Protein AF-A0A3E0KB34-F1 (afdb_monomer_lite)

Foldseek 3Di:
DPVVVVVVLLVLLVVLLVVVVVCCVPPVQDPLNSLVCVLVQVVHDDALSSSLSNLVVVLVVQLVVLVVCVVVPVVSVVVSVVSNVVSVVVSVVSSVVRRDDD

Sequence (102 aa):
MPAEHEAEREDAARRLLALYWEQFAEEQVSLEEFVRRAAAGRYGSCSPPELKAFLEAVEHNILANIETMAATNPDLAPLAEERAAETQEMIADLIARYATQA

Secondary structure (DSSP, 8-state):
--HHHHHHHHHHHHHHHHHHHHHHHHH---HHHHHHHHHTTBTB---HHHHHHHHHHHHHHHHHHHHHHHHH-TTTGGGHHHHHHHHHHHHHHHHHHHS---

Structure (mmCIF, N/CA/C/O backbone):
data_AF-A0A3E0KB34-F1
#
_entry.id   AF-A0A3E0KB34-F1
#
loop_
_atom_site.group_PDB
_atom_site.id
_atom_site.type_symbol
_atom_site.label_atom_id
_atom_site.label_alt_id
_atom_site.label_comp_id
_atom_site.label_asym_id
_atom_site.label_entity_id
_atom_site.label_seq_id
_atom_site.pdbx_PDB_ins_code
_atom_site.Cartn_x
_atom_site.Cartn_y
_atom_site.Cartn_z
_atom_site.occupancy
_atom_site.B_iso_or_equiv
_atom_site.auth_seq_id
_atom_site.auth_comp_id
_atom_site.auth_asym_id
_atom_site.auth_atom_id
_atom_site.pdbx_PDB_model_num
ATOM 1 N N . MET A 1 1 ? 7.612 3.086 27.485 1.00 51.59 1 MET A N 1
ATOM 2 C CA . MET A 1 1 ? 8.040 1.853 26.802 1.00 51.59 1 MET A CA 1
ATOM 3 C C . MET A 1 1 ? 7.697 1.996 25.320 1.00 51.59 1 MET A C 1
ATOM 5 O O . MET A 1 1 ? 6.531 1.869 24.986 1.00 51.59 1 MET A O 1
ATOM 9 N N . PRO A 1 2 ? 8.636 2.413 24.452 1.00 62.88 2 PRO A N 1
ATOM 10 C CA . PRO A 1 2 ? 8.351 2.644 23.027 1.00 62.88 2 PRO A CA 1
ATOM 11 C C . PRO A 1 2 ? 8.431 1.379 22.148 1.00 62.88 2 PRO A C 1
ATOM 13 O O . PRO A 1 2 ? 7.734 1.316 21.143 1.00 62.88 2 PRO A O 1
ATOM 16 N N . ALA A 1 3 ? 9.223 0.372 22.540 1.00 65.56 3 ALA A N 1
ATOM 17 C CA . ALA A 1 3 ? 9.495 -0.816 21.719 1.00 65.56 3 ALA A CA 1
ATOM 18 C C . ALA A 1 3 ? 8.326 -1.820 21.642 1.00 65.56 3 ALA A C 1
ATOM 20 O O . ALA A 1 3 ? 8.130 -2.451 20.609 1.00 65.56 3 ALA A O 1
ATOM 21 N N . GLU A 1 4 ? 7.528 -1.957 22.707 1.00 63.56 4 GLU A N 1
ATOM 22 C CA . GLU A 1 4 ? 6.390 -2.895 22.746 1.00 63.56 4 GLU A CA 1
ATOM 23 C C . GLU A 1 4 ? 5.307 -2.483 21.742 1.00 63.56 4 GLU A C 1
ATOM 25 O O . GLU A 1 4 ? 4.906 -3.278 20.899 1.00 63.56 4 GLU A O 1
ATOM 30 N N . HIS A 1 5 ? 4.959 -1.193 21.721 1.00 71.62 5 HIS A N 1
ATOM 31 C CA . HIS A 1 5 ? 3.991 -0.656 20.766 1.00 71.62 5 HIS A CA 1
ATOM 32 C C . HIS A 1 5 ? 4.472 -0.734 19.311 1.00 71.62 5 HIS A C 1
ATOM 34 O O . HIS A 1 5 ? 3.667 -0.603 18.397 1.00 71.62 5 HIS A O 1
ATOM 40 N N . GLU A 1 6 ? 5.779 -0.837 19.065 1.00 71.75 6 GLU A N 1
ATOM 41 C CA . GLU A 1 6 ? 6.344 -0.936 17.716 1.00 71.75 6 GLU A CA 1
ATOM 42 C C . GLU A 1 6 ? 6.267 -2.361 17.177 1.00 71.75 6 GLU A C 1
ATOM 44 O O . GLU A 1 6 ? 5.789 -2.552 16.061 1.00 71.75 6 GLU A O 1
ATOM 49 N N . ALA A 1 7 ? 6.598 -3.351 18.007 1.00 75.62 7 ALA A N 1
ATOM 50 C CA . ALA A 1 7 ? 6.405 -4.759 17.676 1.00 75.62 7 ALA A CA 1
ATOM 51 C C . ALA A 1 7 ? 4.923 -5.096 17.432 1.00 75.62 7 ALA A C 1
ATOM 53 O O . ALA A 1 7 ? 4.593 -5.752 16.447 1.00 75.62 7 ALA A O 1
ATOM 54 N N . GLU A 1 8 ? 4.014 -4.581 18.268 1.00 76.50 8 GLU A N 1
ATOM 55 C CA . GLU A 1 8 ? 2.568 -4.771 18.085 1.00 76.50 8 GLU A CA 1
ATOM 56 C C . GLU A 1 8 ? 2.070 -4.183 16.755 1.00 76.50 8 GLU A C 1
ATOM 58 O O . GLU A 1 8 ? 1.260 -4.805 16.065 1.00 76.50 8 GLU A O 1
ATOM 63 N N . ARG A 1 9 ? 2.599 -3.018 16.349 1.00 80.25 9 ARG A N 1
ATOM 64 C CA . ARG A 1 9 ? 2.276 -2.406 15.050 1.00 80.25 9 ARG A CA 1
ATOM 65 C C . ARG A 1 9 ? 2.790 -3.232 13.879 1.00 80.25 9 ARG A C 1
ATOM 67 O O . ARG A 1 9 ? 2.068 -3.389 12.897 1.00 80.25 9 ARG A O 1
ATOM 74 N N . GLU A 1 10 ? 4.014 -3.747 13.963 1.00 79.56 10 GLU A N 1
ATOM 75 C CA . GLU A 1 10 ? 4.559 -4.625 12.925 1.00 79.56 10 GLU A CA 1
ATOM 76 C C . GLU A 1 10 ? 3.726 -5.899 12.773 1.00 79.56 10 GLU A C 1
ATOM 78 O O . GLU A 1 10 ? 3.421 -6.310 11.652 1.00 79.56 10 GLU A O 1
ATOM 83 N N . ASP A 1 11 ? 3.310 -6.507 13.882 1.00 85.69 11 ASP A N 1
ATOM 84 C CA . ASP A 1 11 ? 2.4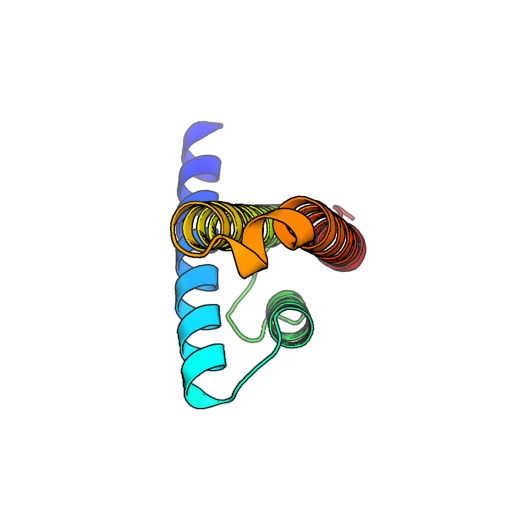83 -7.710 13.856 1.00 85.69 11 ASP A CA 1
ATOM 85 C C . ASP A 1 11 ? 1.078 -7.426 13.306 1.00 85.69 11 ASP A C 1
ATOM 87 O O . ASP A 1 11 ? 0.555 -8.207 12.503 1.00 85.69 11 ASP A O 1
ATOM 91 N N . ALA A 1 12 ? 0.483 -6.279 13.646 1.00 86.00 12 ALA A N 1
ATOM 92 C CA . ALA A 1 12 ? -0.778 -5.832 13.059 1.00 86.00 12 ALA A CA 1
ATOM 93 C C . ALA A 1 12 ? -0.657 -5.586 11.545 1.00 86.00 12 ALA A C 1
ATOM 95 O O . ALA A 1 12 ? -1.518 -6.031 10.780 1.00 86.00 12 ALA A O 1
ATOM 96 N N . ALA A 1 13 ? 0.425 -4.944 11.097 1.00 87.12 13 ALA A N 1
ATOM 97 C CA . ALA A 1 13 ? 0.695 -4.715 9.681 1.00 87.12 13 ALA A CA 1
ATOM 98 C C . ALA A 1 13 ? 0.889 -6.035 8.918 1.00 87.12 13 ALA A C 1
ATOM 100 O O . ALA A 1 13 ? 0.289 -6.223 7.859 1.00 87.12 13 ALA A O 1
ATOM 101 N N . ARG A 1 14 ? 1.643 -6.993 9.479 1.00 89.88 14 ARG A N 1
ATOM 102 C CA . ARG A 1 14 ? 1.804 -8.344 8.907 1.00 89.88 14 ARG A CA 1
ATOM 103 C C . ARG A 1 14 ? 0.469 -9.077 8.796 1.00 89.88 14 ARG A C 1
ATOM 105 O O . ARG A 1 14 ? 0.200 -9.699 7.769 1.00 89.88 14 ARG A O 1
ATOM 112 N N . ARG A 1 15 ? -0.385 -8.984 9.821 1.00 93.62 15 ARG A N 1
ATOM 113 C CA . ARG A 1 15 ? -1.731 -9.576 9.800 1.00 93.62 15 ARG A CA 1
ATOM 114 C C . ARG A 1 15 ? -2.591 -8.973 8.690 1.00 93.62 15 ARG A C 1
ATOM 116 O O . ARG A 1 15 ? -3.216 -9.718 7.940 1.00 93.62 15 ARG A O 1
ATOM 123 N N . LEU A 1 16 ? -2.628 -7.644 8.579 1.00 93.56 16 LEU A N 1
ATOM 124 C CA . LEU A 1 16 ? -3.381 -6.952 7.528 1.00 93.56 16 LEU A CA 1
ATOM 125 C C . LEU A 1 16 ? -2.862 -7.306 6.132 1.00 93.56 16 LEU A C 1
ATOM 127 O O . LEU A 1 16 ? -3.662 -7.528 5.229 1.00 93.56 16 LEU A O 1
ATOM 131 N N . LEU A 1 17 ? -1.544 -7.434 5.977 1.00 93.25 17 LEU A N 1
ATOM 132 C CA . LEU A 1 17 ? -0.917 -7.851 4.727 1.00 93.25 17 LEU A CA 1
ATOM 133 C C . LEU A 1 17 ? -1.339 -9.261 4.307 1.00 93.25 17 LEU A C 1
ATOM 135 O O . LEU A 1 17 ? -1.714 -9.465 3.156 1.00 93.25 17 LEU A O 1
ATOM 139 N N . ALA A 1 18 ? -1.334 -10.216 5.239 1.00 93.94 18 ALA A N 1
ATOM 140 C CA . ALA A 1 18 ? -1.789 -11.576 4.966 1.00 93.94 18 ALA A CA 1
ATOM 141 C C . ALA A 1 18 ? -3.266 -11.612 4.529 1.00 93.94 18 ALA A C 1
ATOM 143 O O . ALA A 1 18 ? -3.589 -12.221 3.511 1.00 93.94 18 ALA A O 1
ATOM 144 N N . LEU A 1 19 ? -4.139 -10.900 5.252 1.00 94.75 19 LEU A N 1
ATOM 145 C CA . LEU A 1 19 ? -5.567 -10.808 4.930 1.00 94.75 19 LEU A CA 1
ATOM 146 C C . LEU A 1 19 ? -5.820 -10.138 3.578 1.00 94.75 19 LEU A C 1
ATOM 148 O O . LEU A 1 19 ? -6.712 -10.549 2.839 1.00 94.75 19 LEU A O 1
ATOM 152 N N . TYR A 1 20 ? -5.049 -9.100 3.250 1.00 95.12 20 TYR A N 1
ATOM 153 C CA . TYR A 1 20 ? -5.169 -8.428 1.964 1.00 95.12 20 TYR A CA 1
ATOM 154 C C . TYR A 1 20 ? -4.841 -9.379 0.813 1.00 95.12 20 TYR A C 1
ATOM 156 O O . TYR A 1 20 ? -5.612 -9.456 -0.141 1.00 95.12 20 TYR A O 1
ATOM 164 N N . TRP A 1 21 ? -3.755 -10.149 0.913 1.00 91.81 21 TRP A N 1
ATOM 165 C CA . TRP A 1 21 ? -3.388 -11.098 -0.139 1.00 91.81 21 TRP A CA 1
ATOM 166 C C . TRP A 1 21 ? -4.378 -12.247 -0.299 1.00 91.81 21 TRP A C 1
ATOM 168 O O . TRP A 1 21 ? -4.663 -12.634 -1.429 1.00 91.81 21 TRP A O 1
ATOM 178 N N . GLU A 1 22 ? -4.944 -12.745 0.798 1.00 93.50 22 GLU A N 1
ATOM 179 C CA . GLU A 1 22 ? -6.025 -13.733 0.765 1.00 93.50 22 GLU A CA 1
ATOM 180 C C . GLU A 1 22 ? -7.255 -13.182 0.024 1.00 93.50 22 GLU A C 1
ATOM 182 O O . GLU A 1 22 ? -7.714 -13.761 -0.957 1.00 93.50 22 GLU A O 1
ATOM 187 N N . GLN A 1 23 ? -7.728 -11.996 0.410 1.00 92.25 23 GLN A N 1
ATOM 188 C CA . GLN A 1 23 ? -8.893 -11.348 -0.203 1.00 92.25 23 GLN A CA 1
ATOM 189 C C . GLN A 1 23 ? -8.655 -10.940 -1.664 1.00 92.25 23 GLN A C 1
ATOM 191 O O . GLN A 1 23 ? -9.571 -10.983 -2.488 1.00 92.25 23 GLN A O 1
ATOM 196 N N . PHE A 1 24 ? -7.430 -10.550 -2.009 1.00 91.19 24 PHE A N 1
ATOM 197 C CA . PHE A 1 24 ? -7.053 -10.280 -3.391 1.00 91.19 24 PHE A CA 1
ATOM 198 C C . PHE A 1 24 ? -7.076 -11.563 -4.233 1.00 91.19 24 PHE A C 1
ATOM 200 O O . PHE A 1 24 ? -7.602 -11.555 -5.345 1.00 91.19 24 PHE A O 1
ATOM 207 N N . ALA A 1 25 ? -6.554 -12.673 -3.703 1.00 89.50 25 ALA A N 1
ATOM 208 C CA . ALA A 1 25 ? -6.520 -13.952 -4.406 1.00 89.50 25 ALA A CA 1
ATOM 209 C C . ALA A 1 25 ? -7.918 -14.565 -4.598 1.00 89.50 25 ALA A C 1
ATOM 211 O O . ALA A 1 25 ? -8.198 -15.118 -5.662 1.00 89.50 25 ALA A O 1
ATOM 212 N N . GLU A 1 26 ? -8.790 -14.467 -3.594 1.00 91.38 26 GLU A N 1
ATOM 213 C CA . GLU A 1 26 ? -10.119 -15.089 -3.624 1.00 91.38 26 GLU A CA 1
ATOM 214 C C . GLU A 1 26 ? -11.181 -14.220 -4.305 1.00 91.38 26 GLU A C 1
ATOM 216 O O . GLU A 1 26 ? -11.989 -14.713 -5.092 1.00 91.38 26 GLU A O 1
ATOM 221 N N . GLU A 1 27 ? -11.184 -12.920 -4.012 1.00 88.12 27 GLU A N 1
ATOM 222 C CA . GLU A 1 27 ? -12.287 -12.013 -4.345 1.00 88.12 27 GLU A CA 1
ATOM 223 C C . GLU A 1 27 ? -11.851 -10.834 -5.235 1.00 88.12 27 GLU A C 1
ATOM 225 O O . GLU A 1 27 ? -12.679 -9.989 -5.575 1.00 88.12 27 GLU A O 1
ATOM 230 N N . GLN A 1 28 ? -10.569 -10.754 -5.621 1.00 90.81 28 GLN A N 1
ATOM 231 C CA . GLN A 1 28 ? -9.986 -9.625 -6.368 1.00 90.81 28 GLN A CA 1
ATOM 232 C C . GLN A 1 28 ? -10.265 -8.263 -5.714 1.00 90.81 28 GLN A C 1
ATOM 234 O O . GLN A 1 28 ? -10.451 -7.247 -6.388 1.00 90.81 28 GLN A O 1
ATOM 239 N N . VAL A 1 29 ? -10.308 -8.230 -4.379 1.00 91.44 29 VAL A N 1
ATOM 240 C CA . VAL A 1 29 ? -10.533 -6.994 -3.624 1.00 91.44 29 VAL A CA 1
ATOM 241 C C . VAL A 1 29 ? -9.372 -6.030 -3.869 1.00 91.44 29 VAL A C 1
ATOM 243 O O . VAL A 1 29 ? -8.214 -6.375 -3.649 1.00 91.44 29 VAL A O 1
ATOM 246 N N . SER A 1 30 ? -9.681 -4.804 -4.301 1.00 94.44 30 SER A N 1
ATOM 247 C CA . SER A 1 30 ? -8.670 -3.760 -4.485 1.00 94.44 30 SER A CA 1
ATOM 248 C C . SER A 1 30 ? -8.094 -3.289 -3.148 1.00 94.44 30 SER A C 1
ATOM 250 O O . SER A 1 30 ? -8.763 -3.352 -2.111 1.00 94.44 30 SER A O 1
ATOM 252 N N . LEU A 1 31 ? -6.871 -2.749 -3.173 1.00 95.31 31 LEU A N 1
ATOM 253 C CA . LEU A 1 31 ? -6.234 -2.189 -1.980 1.00 95.31 31 LEU A CA 1
ATOM 254 C C . LEU A 1 31 ? -7.104 -1.112 -1.316 1.00 95.31 31 LEU A C 1
ATOM 256 O O . LEU A 1 31 ? -7.289 -1.139 -0.103 1.00 95.31 31 LEU A O 1
ATOM 260 N N . GLU A 1 32 ? -7.689 -0.204 -2.101 1.00 95.19 32 GLU A N 1
ATOM 261 C CA . GLU A 1 32 ? -8.571 0.844 -1.575 1.00 95.19 32 GLU A CA 1
ATOM 262 C C . GLU A 1 32 ? -9.793 0.259 -0.854 1.00 95.19 32 GLU A C 1
ATOM 264 O O . GLU A 1 32 ? -10.113 0.667 0.264 1.00 95.19 32 GLU A O 1
ATOM 269 N N . GLU A 1 33 ? -10.463 -0.725 -1.459 1.00 95.38 33 GLU A N 1
ATOM 270 C CA . GLU A 1 33 ? -11.635 -1.361 -0.856 1.00 95.38 33 GLU A CA 1
ATOM 271 C C . GLU A 1 33 ? -11.259 -2.121 0.421 1.00 95.38 33 GLU A C 1
ATOM 273 O O . GLU A 1 33 ? -11.988 -2.070 1.417 1.00 95.38 33 GLU A O 1
ATOM 278 N N . PHE A 1 34 ? -10.102 -2.786 0.428 1.00 96.38 34 PHE A N 1
ATOM 279 C CA . PHE A 1 34 ? -9.581 -3.450 1.616 1.00 96.38 34 PHE A CA 1
ATOM 280 C C . PHE A 1 34 ? -9.311 -2.451 2.747 1.00 96.38 34 PHE A C 1
ATOM 282 O O . PHE A 1 34 ? -9.798 -2.646 3.862 1.00 96.38 34 PHE A O 1
ATOM 289 N N . VAL A 1 35 ? -8.598 -1.358 2.464 1.00 95.19 35 VAL A N 1
ATOM 290 C CA . VAL A 1 35 ? -8.252 -0.320 3.450 1.00 95.19 35 VAL A CA 1
ATOM 291 C C . VAL A 1 35 ? -9.509 0.341 4.001 1.00 95.19 35 VAL A C 1
ATOM 293 O O . VAL A 1 35 ? -9.642 0.490 5.213 1.00 95.19 35 VAL A O 1
ATOM 296 N N . ARG A 1 36 ? -10.483 0.655 3.142 1.00 94.75 36 ARG A N 1
ATOM 297 C CA . ARG A 1 36 ? -11.782 1.198 3.558 1.00 94.75 36 ARG A CA 1
ATOM 298 C C . ARG A 1 36 ? -12.506 0.257 4.526 1.00 94.75 36 ARG A C 1
ATOM 300 O O . ARG A 1 36 ? -13.063 0.707 5.526 1.00 94.75 36 ARG A O 1
ATOM 307 N N . ARG A 1 37 ? -12.499 -1.055 4.256 1.00 94.62 37 ARG A N 1
ATOM 308 C CA . ARG A 1 37 ? -13.073 -2.080 5.149 1.00 94.62 37 ARG A CA 1
ATOM 309 C C . ARG A 1 37 ? -12.299 -2.192 6.466 1.00 94.62 37 ARG A C 1
ATOM 311 O O . ARG A 1 37 ? -12.926 -2.323 7.517 1.00 94.62 37 ARG A O 1
ATOM 318 N N . ALA A 1 38 ? -10.970 -2.134 6.415 1.00 93.81 38 ALA A N 1
ATOM 319 C CA . ALA A 1 38 ? -10.104 -2.199 7.588 1.00 93.81 38 ALA A CA 1
ATOM 320 C C . ALA A 1 38 ? -10.295 -0.979 8.503 1.00 93.81 38 ALA A C 1
ATOM 322 O O . ALA A 1 38 ? -10.512 -1.146 9.700 1.00 93.81 38 ALA A O 1
ATOM 323 N N . ALA A 1 39 ? -10.337 0.229 7.935 1.00 91.75 39 ALA A N 1
ATOM 324 C CA . ALA A 1 39 ? -10.631 1.469 8.654 1.00 91.75 39 ALA A CA 1
ATOM 325 C C . ALA A 1 39 ? -12.040 1.473 9.276 1.00 91.75 39 ALA A C 1
ATOM 327 O O . ALA A 1 39 ? -12.253 2.049 10.338 1.00 91.75 39 ALA A O 1
ATOM 328 N N . ALA A 1 40 ? -13.000 0.777 8.656 1.00 92.12 40 ALA A N 1
ATOM 329 C CA . ALA A 1 40 ? -14.335 0.558 9.214 1.00 92.12 40 ALA A CA 1
ATOM 330 C C . ALA A 1 40 ? -14.394 -0.556 10.286 1.00 92.12 40 ALA A C 1
ATOM 332 O O . ALA A 1 40 ? -15.477 -0.875 10.775 1.00 92.12 40 ALA A O 1
ATOM 333 N N . GLY A 1 41 ? -13.262 -1.174 10.639 1.00 90.88 41 GLY A N 1
ATOM 334 C CA . GLY A 1 41 ? -13.167 -2.195 11.685 1.00 90.88 41 GLY A CA 1
ATOM 335 C C . GLY A 1 41 ? -13.591 -3.606 11.264 1.00 90.88 41 GLY A C 1
ATOM 336 O O . GLY A 1 41 ? -13.760 -4.469 12.125 1.00 90.88 41 GLY A O 1
ATOM 337 N N . ARG A 1 42 ? -13.754 -3.885 9.959 1.00 91.56 42 ARG A N 1
ATOM 338 C CA . ARG A 1 42 ? -14.202 -5.207 9.462 1.00 91.56 42 ARG A CA 1
ATOM 339 C C . ARG A 1 42 ? -13.283 -6.356 9.886 1.00 91.56 42 ARG A C 1
ATOM 341 O O . ARG A 1 42 ? -13.754 -7.475 10.055 1.00 91.56 42 ARG A O 1
ATOM 348 N N . TYR A 1 43 ? -11.994 -6.076 10.056 1.00 87.94 43 TYR A N 1
ATOM 349 C CA . TYR A 1 43 ? -10.963 -7.060 10.407 1.00 87.94 43 TYR A CA 1
ATOM 350 C C . TYR A 1 43 ? -10.468 -6.897 11.854 1.00 87.94 43 TYR A C 1
ATOM 352 O O . TYR A 1 43 ? -9.365 -7.323 12.196 1.00 87.94 43 TYR A O 1
ATOM 360 N N . GLY A 1 44 ? -11.286 -6.264 12.701 1.00 86.38 44 GLY A N 1
ATOM 361 C CA . GLY A 1 44 ? -10.916 -5.830 14.046 1.00 86.38 44 GLY A CA 1
ATOM 362 C C . GLY A 1 44 ? -10.449 -4.375 14.080 1.00 86.38 44 GLY A C 1
ATOM 363 O O . GLY A 1 44 ? -10.264 -3.736 13.043 1.00 86.38 44 GLY A O 1
ATOM 364 N N . SER A 1 45 ? -10.279 -3.840 15.290 1.00 84.12 45 SER A N 1
ATOM 365 C CA . SER A 1 45 ? -9.782 -2.478 15.492 1.00 84.12 45 SER A CA 1
ATOM 366 C C . SER A 1 45 ? -8.388 -2.332 14.885 1.00 84.12 45 SER A C 1
ATOM 368 O O . SER A 1 45 ? -7.494 -3.116 15.199 1.00 84.12 45 SER A O 1
ATOM 370 N N . CYS A 1 46 ? -8.224 -1.336 14.020 1.00 86.81 46 CYS A N 1
ATOM 371 C CA . CYS A 1 46 ? -6.947 -0.951 13.433 1.00 86.81 46 CYS A CA 1
ATOM 372 C C . CYS A 1 46 ? -6.766 0.544 13.667 1.00 86.81 46 CYS A C 1
ATOM 374 O O . CYS A 1 46 ? -7.618 1.356 13.305 1.00 86.81 46 CYS A O 1
ATOM 376 N N . SER A 1 47 ? -5.671 0.901 14.314 1.00 90.31 47 SER A N 1
ATOM 377 C CA . SER A 1 47 ? -5.277 2.280 14.534 1.00 90.31 47 SER A CA 1
ATOM 378 C C . SER A 1 47 ? -4.690 2.887 13.250 1.00 90.31 47 SER A C 1
ATOM 380 O O . SER A 1 47 ? -4.152 2.161 12.407 1.00 90.31 47 SER A O 1
ATOM 382 N N . PRO A 1 48 ? -4.732 4.223 13.092 1.00 91.56 48 PRO A N 1
ATOM 383 C CA . PRO A 1 48 ? -4.113 4.888 11.946 1.00 91.56 48 PRO A CA 1
ATOM 384 C C . PRO A 1 48 ? -2.627 4.521 11.743 1.00 91.56 48 PRO A C 1
ATOM 386 O O . PRO A 1 48 ? -2.248 4.233 10.610 1.00 91.56 48 PRO A O 1
ATOM 389 N N . PRO A 1 49 ? -1.779 4.424 12.792 1.00 91.62 49 PRO A N 1
ATOM 390 C CA . PRO A 1 49 ? -0.396 3.968 12.629 1.00 91.62 49 PRO A CA 1
ATOM 391 C C . PRO A 1 49 ? -0.253 2.536 12.092 1.00 91.62 49 PRO A C 1
ATOM 393 O O . PRO A 1 49 ? 0.672 2.273 11.329 1.00 91.62 49 PRO A O 1
ATOM 396 N N . GLU A 1 50 ? -1.146 1.615 12.464 1.00 92.12 50 GLU A N 1
ATOM 397 C CA . GLU A 1 50 ? -1.125 0.234 11.954 1.00 92.12 50 GLU A CA 1
ATOM 398 C C . GLU A 1 50 ? -1.538 0.177 10.480 1.00 92.12 50 GLU A C 1
ATOM 400 O O . GLU A 1 50 ? -0.899 -0.512 9.687 1.00 92.12 50 GLU A O 1
ATOM 405 N N . LEU A 1 51 ? -2.566 0.943 10.091 1.00 93.88 51 LEU A N 1
ATOM 406 C CA . LEU A 1 51 ? -2.977 1.067 8.688 1.00 93.88 51 LEU A CA 1
ATOM 407 C C . LEU A 1 51 ? -1.873 1.685 7.830 1.00 93.88 51 LEU A C 1
ATOM 409 O O . LEU A 1 51 ? -1.629 1.215 6.720 1.00 93.88 51 LEU A O 1
ATOM 413 N N . LYS A 1 52 ? -1.180 2.700 8.355 1.00 94.94 52 LYS A N 1
ATOM 414 C CA . LYS A 1 52 ? -0.028 3.304 7.687 1.00 94.94 52 LYS A CA 1
ATOM 415 C C . LYS A 1 52 ? 1.089 2.279 7.471 1.00 94.94 52 LYS A C 1
ATOM 417 O O . LYS A 1 52 ? 1.536 2.122 6.342 1.00 94.94 52 LYS A O 1
ATOM 422 N N . ALA A 1 53 ? 1.485 1.552 8.517 1.00 93.94 53 ALA A N 1
ATOM 423 C CA . ALA A 1 53 ? 2.533 0.536 8.418 1.00 93.94 53 ALA A CA 1
ATOM 424 C C . ALA A 1 53 ? 2.170 -0.584 7.423 1.00 93.94 53 ALA A C 1
ATOM 426 O O . ALA A 1 53 ? 3.020 -1.051 6.669 1.00 93.94 53 ALA A O 1
ATOM 427 N N . PHE A 1 54 ? 0.898 -0.992 7.377 1.00 95.44 54 PHE A N 1
ATOM 428 C CA . PHE A 1 54 ? 0.398 -1.919 6.359 1.00 95.44 54 PHE A CA 1
ATOM 429 C C . PHE A 1 54 ? 0.546 -1.354 4.937 1.00 95.44 54 PHE A C 1
ATOM 431 O O . PHE A 1 54 ? 1.057 -2.048 4.060 1.00 95.44 54 PHE A O 1
ATOM 438 N N . LEU A 1 55 ? 0.129 -0.107 4.705 1.00 96.81 55 LEU A N 1
ATOM 439 C CA . LEU A 1 55 ? 0.210 0.545 3.395 1.00 96.81 55 LEU A CA 1
ATOM 440 C C . LEU A 1 55 ? 1.661 0.697 2.915 1.00 96.81 55 LEU A C 1
ATOM 442 O O . LEU A 1 55 ? 1.954 0.361 1.771 1.00 96.81 55 LEU A O 1
ATOM 446 N N . GLU A 1 56 ? 2.575 1.102 3.798 1.00 95.44 56 GLU A N 1
ATOM 447 C CA . GLU A 1 56 ? 4.015 1.185 3.505 1.00 95.44 56 GLU A CA 1
ATOM 448 C C . GLU A 1 56 ? 4.614 -0.201 3.186 1.00 95.44 56 GLU A C 1
ATOM 450 O O . GLU A 1 56 ? 5.447 -0.342 2.291 1.00 95.44 56 GLU A O 1
ATOM 455 N N . ALA A 1 57 ? 4.155 -1.265 3.858 1.00 94.94 57 ALA A N 1
ATOM 456 C CA . ALA A 1 57 ? 4.579 -2.630 3.543 1.00 94.94 57 ALA A CA 1
ATOM 457 C C . ALA A 1 57 ? 4.057 -3.111 2.176 1.00 94.94 57 ALA A C 1
ATOM 459 O O . ALA A 1 57 ? 4.771 -3.803 1.445 1.00 94.94 57 ALA A O 1
ATOM 460 N N . VAL A 1 58 ? 2.821 -2.754 1.808 1.00 95.56 58 VAL A N 1
ATOM 461 C CA . VAL A 1 58 ? 2.267 -3.041 0.474 1.00 95.56 58 VAL A CA 1
ATOM 462 C C . VAL A 1 58 ? 3.050 -2.293 -0.601 1.00 95.56 58 VAL A C 1
ATOM 464 O O . VAL A 1 58 ? 3.442 -2.907 -1.592 1.00 95.56 58 VAL A O 1
ATOM 467 N N . GLU A 1 59 ? 3.323 -1.006 -0.388 1.00 96.94 59 GLU A N 1
ATOM 468 C CA . GLU A 1 59 ? 4.145 -0.185 -1.277 1.00 96.94 59 GLU A CA 1
ATOM 469 C C . GLU A 1 59 ? 5.509 -0.829 -1.525 1.00 96.94 59 GLU A C 1
ATOM 471 O O . GLU A 1 59 ? 5.875 -1.073 -2.673 1.00 96.94 59 GLU A O 1
ATOM 476 N N . HIS A 1 60 ? 6.225 -1.190 -0.456 1.00 96.00 60 HIS A N 1
ATOM 477 C CA . HIS A 1 60 ? 7.533 -1.830 -0.555 1.00 96.00 60 HIS A CA 1
ATOM 478 C C . HIS A 1 60 ? 7.495 -3.105 -1.411 1.00 96.00 60 HIS A C 1
ATOM 480 O O . HIS A 1 60 ? 8.342 -3.293 -2.285 1.00 96.00 60 HIS A O 1
ATOM 486 N N . ASN A 1 61 ? 6.483 -3.955 -1.212 1.00 94.31 61 ASN A N 1
ATOM 487 C CA . ASN A 1 61 ? 6.323 -5.185 -1.988 1.00 94.31 61 ASN A CA 1
ATOM 488 C C . ASN A 1 61 ? 6.037 -4.913 -3.473 1.00 94.31 61 ASN A C 1
ATOM 490 O O . ASN A 1 61 ? 6.592 -5.592 -4.338 1.00 94.31 61 ASN A O 1
ATOM 494 N N . ILE A 1 62 ? 5.186 -3.930 -3.783 1.00 94.81 62 ILE A N 1
ATOM 495 C CA . ILE A 1 62 ? 4.858 -3.573 -5.170 1.00 94.81 62 ILE A CA 1
ATOM 496 C C . ILE A 1 62 ? 6.085 -2.979 -5.869 1.00 94.81 62 ILE A C 1
ATOM 498 O O . ILE A 1 62 ? 6.397 -3.391 -6.986 1.00 94.81 62 ILE A O 1
ATOM 502 N N . LEU A 1 63 ? 6.815 -2.073 -5.213 1.00 96.44 63 LEU A N 1
ATOM 503 C CA . LEU A 1 63 ? 8.023 -1.463 -5.771 1.00 96.44 63 LEU A CA 1
ATOM 504 C C . LEU A 1 63 ? 9.123 -2.504 -6.023 1.00 96.44 63 LEU A C 1
ATOM 506 O O . LEU A 1 63 ? 9.694 -2.530 -7.113 1.00 96.44 63 LEU A O 1
ATOM 510 N N . ALA A 1 64 ? 9.359 -3.418 -5.076 1.00 95.88 64 ALA A N 1
ATOM 511 C CA . ALA A 1 64 ? 10.309 -4.519 -5.259 1.00 95.88 64 ALA A CA 1
ATOM 512 C C . ALA A 1 64 ? 9.912 -5.442 -6.428 1.00 95.88 64 ALA A C 1
ATOM 514 O O . ALA A 1 64 ? 10.767 -5.922 -7.181 1.00 95.88 64 ALA A O 1
ATOM 515 N N . ASN A 1 65 ? 8.610 -5.674 -6.619 1.00 95.06 65 ASN A N 1
ATOM 516 C CA . ASN A 1 65 ? 8.107 -6.436 -7.757 1.00 95.06 65 ASN A CA 1
ATOM 517 C C . ASN A 1 65 ? 8.299 -5.683 -9.083 1.00 95.06 65 ASN A C 1
ATOM 519 O O . ASN A 1 65 ? 8.723 -6.293 -10.060 1.00 95.06 65 ASN A O 1
ATOM 523 N N . ILE A 1 66 ? 8.043 -4.371 -9.129 1.00 95.06 66 ILE A N 1
ATOM 524 C CA . ILE A 1 66 ? 8.294 -3.535 -10.315 1.00 95.06 66 ILE A CA 1
ATOM 525 C C . ILE A 1 66 ? 9.774 -3.593 -10.704 1.00 95.06 66 ILE A C 1
ATOM 527 O O . ILE A 1 66 ? 10.083 -3.849 -11.866 1.00 95.06 66 ILE A O 1
ATOM 531 N N . GLU A 1 67 ? 10.682 -3.423 -9.741 1.00 95.06 67 GLU A N 1
ATOM 532 C CA . GLU A 1 67 ? 12.127 -3.515 -9.972 1.00 95.06 67 GLU A CA 1
ATOM 533 C C . GLU A 1 67 ? 12.524 -4.899 -10.504 1.00 95.06 67 GLU A C 1
ATOM 535 O O . GLU A 1 67 ? 13.233 -5.009 -11.507 1.00 95.06 67 GLU A O 1
ATOM 540 N N . THR A 1 68 ? 12.003 -5.966 -9.894 1.00 96.44 68 THR A N 1
ATOM 541 C CA . THR A 1 68 ? 12.258 -7.343 -10.340 1.00 96.44 68 THR A CA 1
ATOM 542 C C . THR A 1 68 ? 11.749 -7.576 -11.765 1.00 96.44 68 THR A C 1
ATOM 544 O O . THR A 1 68 ? 12.455 -8.154 -12.596 1.00 96.44 68 THR A O 1
ATOM 547 N N . MET A 1 69 ? 10.540 -7.110 -12.086 1.00 94.50 69 MET A N 1
ATOM 548 C CA . MET A 1 69 ? 9.948 -7.242 -13.420 1.00 94.50 69 MET A CA 1
ATOM 549 C C . MET A 1 69 ? 10.717 -6.431 -14.466 1.00 94.50 69 MET A C 1
ATOM 551 O O . MET A 1 69 ? 10.936 -6.924 -15.568 1.00 94.50 69 MET A O 1
ATOM 555 N N . ALA A 1 70 ? 11.184 -5.232 -14.123 1.00 95.44 70 ALA A N 1
ATOM 556 C CA . ALA A 1 70 ? 12.016 -4.403 -14.992 1.00 95.44 70 ALA A CA 1
ATOM 557 C C . ALA A 1 70 ? 13.385 -5.042 -15.273 1.00 95.44 70 ALA A C 1
ATOM 559 O O . ALA A 1 70 ? 13.862 -5.027 -16.406 1.00 95.44 70 ALA A O 1
ATOM 560 N N . ALA A 1 71 ? 14.004 -5.642 -14.252 1.00 94.62 71 ALA A N 1
ATOM 561 C CA . ALA A 1 71 ? 15.288 -6.324 -14.382 1.00 94.62 71 ALA A CA 1
ATOM 562 C C . ALA A 1 71 ? 15.195 -7.619 -15.206 1.00 94.62 71 ALA A C 1
ATOM 564 O O . ALA A 1 71 ? 16.147 -7.994 -15.890 1.00 94.62 71 ALA A O 1
ATOM 565 N N . THR A 1 72 ? 14.057 -8.314 -15.136 1.00 95.56 72 THR A N 1
ATOM 566 C CA . THR A 1 72 ? 13.852 -9.615 -15.796 1.00 95.56 72 THR A CA 1
ATOM 567 C C . THR A 1 72 ? 13.173 -9.510 -17.160 1.00 95.56 72 THR A C 1
ATOM 569 O O . THR A 1 72 ? 13.309 -10.425 -17.973 1.00 95.56 72 THR A O 1
ATOM 572 N N . ASN A 1 73 ? 12.484 -8.401 -17.442 1.00 94.50 73 ASN A N 1
ATOM 573 C CA . ASN A 1 73 ? 11.808 -8.142 -18.705 1.00 94.50 73 ASN A CA 1
ATOM 574 C C . ASN A 1 73 ? 12.169 -6.743 -19.255 1.00 94.50 73 ASN A C 1
ATOM 576 O O . ASN A 1 73 ? 11.608 -5.740 -18.801 1.00 94.50 73 ASN A O 1
ATOM 580 N N . PRO A 1 74 ? 13.055 -6.663 -20.271 1.00 91.38 74 PRO A N 1
ATOM 581 C CA . PRO A 1 74 ? 13.487 -5.398 -20.870 1.00 91.38 74 PRO A CA 1
ATOM 582 C C . PRO A 1 74 ? 12.352 -4.512 -21.399 1.00 91.38 74 PRO A C 1
ATOM 58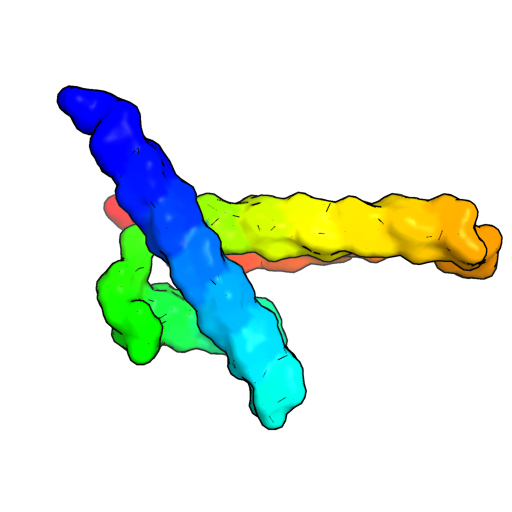4 O O . PRO A 1 74 ? 12.493 -3.291 -21.394 1.00 91.38 74 PRO A O 1
ATOM 587 N N . ASP A 1 75 ? 11.222 -5.096 -21.809 1.00 94.56 75 ASP A N 1
ATOM 588 C CA . ASP A 1 75 ? 10.068 -4.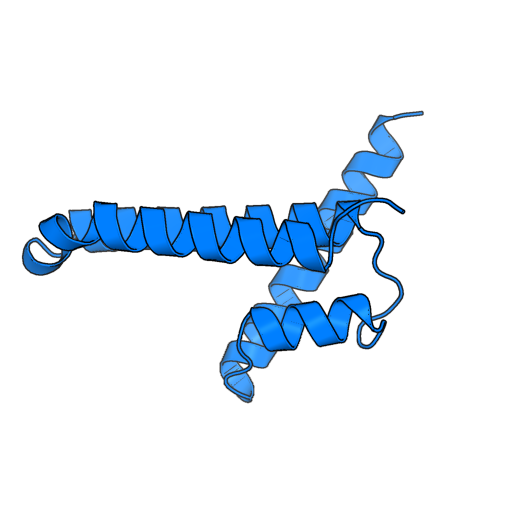342 -22.317 1.00 94.56 75 ASP A CA 1
ATOM 589 C C . ASP A 1 75 ? 9.343 -3.562 -21.205 1.00 94.56 75 ASP A C 1
ATOM 591 O O . ASP A 1 75 ? 8.652 -2.580 -21.476 1.00 94.56 75 ASP A O 1
ATOM 595 N N . LEU A 1 76 ? 9.505 -3.980 -19.944 1.00 92.31 76 LEU A N 1
ATOM 596 C CA . LEU A 1 76 ? 8.903 -3.331 -18.776 1.00 92.31 76 LEU A CA 1
ATOM 597 C C . LEU A 1 76 ? 9.834 -2.315 -18.108 1.00 92.31 76 LEU A C 1
ATOM 599 O O . LEU A 1 76 ? 9.353 -1.450 -17.379 1.00 92.31 76 LEU A O 1
ATOM 603 N N . ALA A 1 77 ? 11.141 -2.370 -18.378 1.00 93.00 77 ALA A N 1
ATOM 604 C CA . ALA A 1 77 ? 12.118 -1.419 -17.853 1.00 93.00 77 ALA A CA 1
ATOM 605 C C . ALA A 1 77 ? 11.748 0.065 -18.067 1.00 93.00 77 ALA A C 1
ATOM 607 O O . ALA A 1 77 ? 11.826 0.820 -17.097 1.00 93.00 77 ALA A O 1
ATOM 608 N N . PRO A 1 78 ? 11.292 0.515 -19.257 1.00 94.88 78 PRO A N 1
ATOM 609 C CA . PRO A 1 78 ? 10.907 1.916 -19.446 1.00 94.88 78 PRO A CA 1
ATOM 610 C C . PRO A 1 78 ? 9.627 2.313 -18.694 1.00 94.88 78 PRO A C 1
ATOM 612 O O . PRO A 1 78 ? 9.396 3.500 -18.498 1.00 94.88 78 PRO A O 1
ATOM 615 N N . LEU A 1 79 ? 8.802 1.348 -18.273 1.00 94.12 79 LEU A N 1
ATOM 616 C CA . LEU A 1 79 ? 7.559 1.598 -17.532 1.00 94.12 79 LEU A CA 1
ATOM 617 C C . LEU A 1 79 ? 7.775 1.625 -16.013 1.00 94.12 79 LEU A C 1
ATOM 619 O O . LEU A 1 79 ? 6.878 2.023 -15.274 1.00 94.12 79 LEU A O 1
ATOM 623 N N . ALA A 1 80 ? 8.934 1.173 -15.529 1.00 94.56 80 ALA A N 1
ATOM 624 C CA . ALA A 1 80 ? 9.175 0.959 -14.107 1.00 94.56 80 ALA A CA 1
ATOM 625 C C . ALA A 1 80 ? 9.056 2.248 -13.282 1.00 94.56 80 ALA A C 1
ATOM 627 O O . ALA A 1 80 ? 8.433 2.240 -12.224 1.00 94.56 80 ALA A O 1
ATOM 628 N N . GLU A 1 81 ? 9.613 3.352 -13.784 1.00 95.06 81 GLU A N 1
ATOM 629 C CA . GLU A 1 81 ? 9.585 4.651 -13.104 1.00 95.06 81 GLU A CA 1
ATOM 630 C C . GLU A 1 81 ? 8.158 5.208 -13.002 1.00 95.06 81 GLU A C 1
ATOM 632 O O . GLU A 1 81 ? 7.729 5.604 -11.921 1.00 95.06 81 GLU A O 1
ATOM 637 N N . GLU A 1 82 ? 7.392 5.157 -14.096 1.00 96.25 82 GLU A N 1
ATOM 638 C CA . GLU A 1 82 ? 5.988 5.587 -14.122 1.00 96.25 82 GLU A CA 1
ATOM 639 C C . GLU A 1 82 ? 5.143 4.757 -13.149 1.00 96.25 82 GLU A C 1
ATOM 641 O O . GLU A 1 82 ? 4.452 5.309 -12.297 1.00 96.25 82 GLU A O 1
ATOM 646 N N . ARG A 1 83 ? 5.261 3.424 -13.198 1.00 95.56 83 ARG A N 1
ATOM 647 C CA . ARG A 1 83 ? 4.523 2.522 -12.299 1.00 95.56 83 ARG A CA 1
ATOM 648 C C . ARG A 1 83 ? 4.897 2.709 -10.833 1.00 95.56 83 ARG A C 1
ATOM 650 O O . ARG A 1 83 ? 4.033 2.580 -9.963 1.00 95.56 83 ARG A O 1
ATOM 657 N N . ALA A 1 84 ? 6.164 2.998 -10.545 1.00 95.94 84 ALA A N 1
ATOM 658 C CA . ALA A 1 84 ? 6.612 3.298 -9.193 1.00 95.94 84 ALA A CA 1
ATOM 659 C C . ALA A 1 84 ? 5.986 4.604 -8.684 1.00 95.94 84 ALA A C 1
ATOM 661 O O . ALA A 1 84 ? 5.433 4.612 -7.587 1.00 95.94 84 ALA A O 1
ATOM 662 N N . ALA A 1 85 ? 5.996 5.664 -9.497 1.00 97.19 85 ALA A N 1
ATOM 663 C CA . ALA A 1 85 ? 5.391 6.946 -9.147 1.00 97.19 85 ALA A CA 1
ATOM 664 C C . ALA A 1 85 ? 3.869 6.835 -8.937 1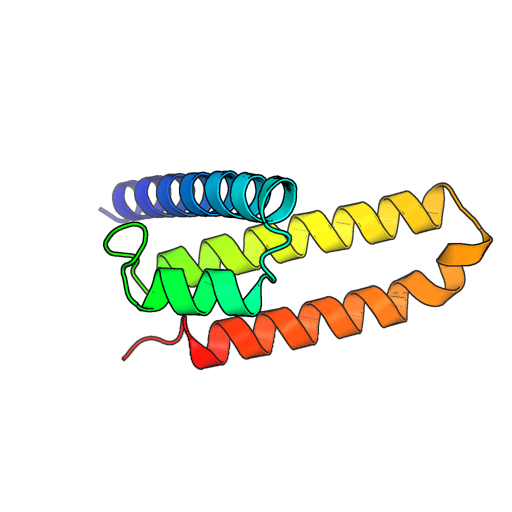.00 97.19 85 ALA A C 1
ATOM 666 O O . ALA A 1 85 ? 3.360 7.312 -7.924 1.00 97.19 85 ALA A O 1
ATOM 667 N N . GLU A 1 86 ? 3.155 6.138 -9.831 1.00 96.94 86 GLU A N 1
ATOM 668 C CA . GLU A 1 86 ? 1.718 5.857 -9.678 1.00 96.94 86 GLU A CA 1
ATOM 669 C C . GLU A 1 86 ? 1.424 5.105 -8.369 1.00 96.94 86 GLU A C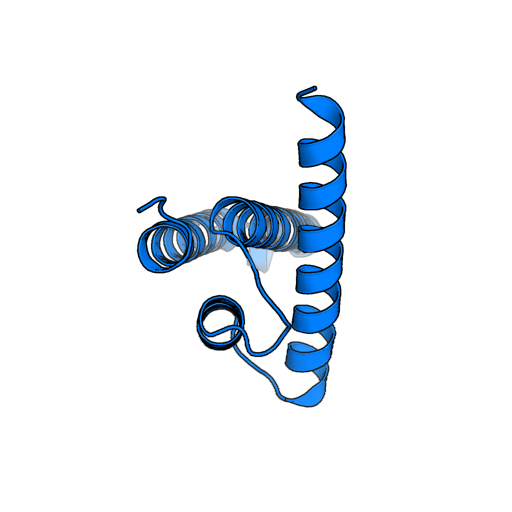 1
ATOM 671 O O . GLU A 1 86 ? 0.470 5.421 -7.655 1.00 96.94 86 GLU A O 1
ATOM 676 N N . THR A 1 87 ? 2.260 4.116 -8.031 1.00 96.12 87 THR A N 1
ATOM 677 C CA . THR A 1 87 ? 2.118 3.339 -6.791 1.00 96.12 87 THR A CA 1
ATOM 678 C C . THR A 1 87 ? 2.310 4.226 -5.564 1.00 96.12 87 THR A C 1
ATOM 680 O O . THR A 1 87 ? 1.496 4.175 -4.642 1.00 96.12 87 THR A O 1
ATOM 683 N N . GLN A 1 88 ? 3.354 5.055 -5.559 1.00 97.31 88 GLN A N 1
ATOM 684 C CA . GLN A 1 88 ? 3.660 5.967 -4.456 1.00 97.31 88 GLN A CA 1
ATOM 685 C C . GLN A 1 88 ? 2.540 6.992 -4.242 1.00 97.31 88 GLN A C 1
ATOM 687 O O . GLN A 1 88 ? 2.122 7.229 -3.108 1.00 97.31 88 GLN A O 1
ATOM 692 N N . GLU A 1 89 ? 2.002 7.566 -5.321 1.00 97.69 89 GLU A N 1
ATOM 693 C CA . GLU A 1 89 ? 0.886 8.513 -5.247 1.00 97.69 89 GLU A CA 1
ATOM 694 C C . GLU A 1 89 ? -0.384 7.852 -4.695 1.00 97.69 89 GLU A C 1
ATOM 696 O O . GLU A 1 89 ? -1.011 8.381 -3.772 1.00 97.69 89 GLU A O 1
ATOM 701 N N . MET A 1 90 ? -0.729 6.659 -5.192 1.00 96.75 90 MET A N 1
ATOM 702 C CA . MET A 1 90 ? -1.874 5.889 -4.700 1.00 96.75 90 MET A CA 1
ATOM 703 C C . MET A 1 90 ? -1.747 5.577 -3.202 1.00 96.75 90 MET A C 1
ATOM 705 O O . MET A 1 90 ? -2.708 5.735 -2.448 1.00 96.75 90 MET A O 1
ATOM 709 N N . ILE A 1 91 ? -0.573 5.134 -2.747 1.00 97.25 91 ILE A N 1
ATOM 710 C CA . ILE A 1 91 ? -0.339 4.809 -1.335 1.00 97.25 91 ILE A CA 1
ATOM 711 C C . ILE A 1 91 ? -0.421 6.067 -0.467 1.00 97.25 91 ILE A C 1
ATOM 713 O O . ILE A 1 91 ? -1.067 6.040 0.585 1.00 97.25 91 ILE A O 1
ATOM 717 N N . ALA A 1 92 ? 0.164 7.180 -0.915 1.00 96.44 92 ALA A N 1
ATOM 718 C CA . ALA A 1 92 ? 0.086 8.454 -0.211 1.00 96.44 92 ALA A CA 1
ATOM 719 C C . ALA A 1 92 ? -1.367 8.938 -0.044 1.00 96.44 92 ALA A C 1
ATOM 721 O O . ALA A 1 92 ? -1.733 9.367 1.055 1.00 96.44 92 ALA A O 1
ATOM 722 N N . ASP A 1 93 ? -2.212 8.813 -1.077 1.00 96.94 93 ASP A N 1
ATOM 723 C CA . ASP A 1 93 ? -3.648 9.130 -0.994 1.00 96.94 93 ASP A CA 1
ATOM 724 C C . ASP A 1 93 ? -4.366 8.253 0.043 1.00 96.94 93 ASP A C 1
ATOM 726 O O . ASP A 1 93 ? -5.089 8.752 0.911 1.00 96.94 93 ASP A O 1
ATOM 730 N N . LEU A 1 94 ? -4.120 6.940 0.023 1.00 96.50 94 LEU A N 1
ATOM 731 C CA . LEU A 1 94 ? -4.735 6.011 0.974 1.00 96.50 94 LEU A CA 1
ATOM 732 C C . LEU A 1 94 ? -4.312 6.300 2.419 1.00 96.50 94 LEU A C 1
ATOM 734 O O . LEU A 1 94 ? -5.155 6.278 3.322 1.00 96.50 94 LEU A O 1
ATOM 738 N N . ILE A 1 95 ? -3.036 6.619 2.646 1.00 95.56 95 ILE A N 1
ATOM 739 C CA . ILE A 1 95 ? -2.542 7.028 3.965 1.00 95.56 95 ILE A CA 1
ATO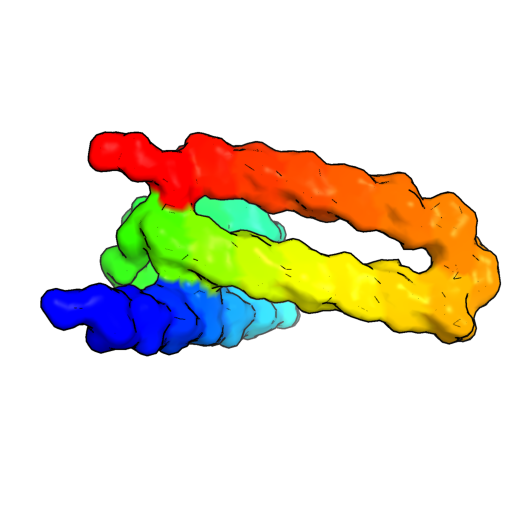M 740 C C . ILE A 1 95 ? -3.238 8.319 4.405 1.00 95.56 95 ILE A C 1
ATOM 742 O O . ILE A 1 95 ? -3.724 8.396 5.535 1.00 95.56 95 ILE A O 1
ATOM 746 N N . ALA A 1 96 ? -3.331 9.317 3.524 1.00 95.44 96 ALA A N 1
ATOM 747 C CA . ALA A 1 96 ? -3.970 10.592 3.833 1.00 95.44 96 ALA A CA 1
ATOM 748 C C . ALA A 1 96 ? -5.446 10.421 4.229 1.00 95.44 96 ALA A C 1
ATOM 750 O O . ALA A 1 96 ? -5.912 11.066 5.171 1.00 95.44 96 ALA A O 1
ATOM 751 N N . ARG A 1 97 ? -6.167 9.527 3.542 1.00 94.25 97 ARG A N 1
ATOM 752 C CA . ARG A 1 97 ? -7.609 9.301 3.725 1.00 94.25 97 ARG A CA 1
ATOM 753 C C . ARG A 1 97 ? -7.958 8.418 4.918 1.00 94.25 97 ARG A C 1
ATOM 755 O O . ARG A 1 97 ? -9.002 8.633 5.528 1.00 94.25 97 ARG A O 1
ATOM 762 N N . TYR A 1 98 ? -7.133 7.418 5.226 1.00 93.25 98 TYR A N 1
ATOM 763 C CA . TYR A 1 98 ? -7.501 6.357 6.174 1.00 93.25 98 TYR A CA 1
ATOM 764 C C . TYR A 1 98 ? -6.521 6.170 7.335 1.00 93.25 98 TYR A C 1
ATOM 766 O O . TYR A 1 98 ? -6.857 5.488 8.301 1.00 93.25 98 TYR A O 1
ATOM 774 N N . ALA A 1 99 ? -5.326 6.757 7.262 1.00 89.94 99 ALA A N 1
ATOM 775 C CA . ALA A 1 99 ? -4.255 6.546 8.233 1.00 89.94 99 ALA A CA 1
ATOM 776 C C . ALA A 1 99 ? -3.680 7.856 8.811 1.00 89.94 99 ALA A C 1
ATOM 778 O O . ALA A 1 99 ? -2.607 7.861 9.420 1.00 89.94 99 ALA A O 1
ATOM 779 N N . THR A 1 100 ? -4.395 8.973 8.665 1.00 82.56 100 THR A N 1
ATOM 780 C CA . THR A 1 100 ? -4.079 10.237 9.339 1.00 82.56 100 THR A CA 1
ATOM 781 C C . THR A 1 100 ? -4.595 10.222 10.779 1.00 82.56 100 THR A C 1
ATOM 783 O O . THR A 1 100 ? -5.684 9.728 11.071 1.00 82.56 100 THR A O 1
ATOM 786 N N . GLN A 1 101 ? -3.779 10.716 11.715 1.00 58.19 101 GLN A N 1
ATOM 787 C CA . GLN A 1 101 ? -4.192 10.874 13.111 1.00 58.19 101 GLN A CA 1
ATOM 788 C C . GLN A 1 101 ? -5.304 11.929 13.196 1.00 58.19 101 GLN A C 1
ATOM 790 O O . GLN A 1 101 ? -5.134 13.033 12.677 1.00 58.19 101 GLN A O 1
ATOM 795 N N . ALA A 1 102 ? -6.414 11.582 13.850 1.00 46.62 102 ALA A N 1
ATOM 796 C CA . ALA A 1 102 ? -7.318 12.560 14.453 1.00 46.62 102 ALA A CA 1
ATOM 797 C C . ALA A 1 102 ? -6.822 12.914 15.859 1.00 46.62 102 ALA A C 1
ATOM 799 O O . ALA A 1 102 ? -6.307 11.994 16.539 1.00 46.62 102 ALA A O 1
#

pLDDT: mean 90.37, std 9.73, range [46.62, 97.69]

Radius of gyration: 14.83 Å; chains: 1; bounding box: 30×28×49 Å